Protein AF-A0A8J4DDS7-F1 (afdb_monomer_lite)

Sequence (169 aa):
MGGLSLDLPEQLAFYGSYHSHPLNQLIHFFCVPAILWSLFVWISAAGPLLPSPPLALPAWLSPAWAAALQPTNPAFLSTTAYSAFYLLLDPFAGASWALVVGLPLAWTATAFSAAVPRAQLWALAVHVLGWYLQIHPGHAVLERRKPALMDSLVQVGWGWQQTCWDDGK

Secondary structure (DSSP, 8-state):
--S----HHHHHHHHHTT--SHHHHHHHHHHHHHHHHHHHHHHHTT--SSPPPPP---TTS-HHHHHT--TTSHHHHHHHHHHHHHHHH-HHHHHHHIIIIIHHHHHHHHHHHHHSTTHHHHHHHHHHHHHHHIIIIIIIIII-S--HHHHHHHHHH--S-SSSSSS--

Radius of gyration: 19.41 Å; chains: 1; bounding box: 63×39×41 Å

Structure (mmCIF, N/CA/C/O backbone):
data_AF-A0A8J4DDS7-F1
#
_entry.id   AF-A0A8J4DDS7-F1
#
loop_
_atom_site.group_PDB
_atom_site.id
_atom_site.type_symbol
_atom_site.label_atom_id
_atom_site.label_alt_id
_atom_site.label_comp_id
_atom_site.label_asym_id
_atom_site.label_entity_id
_atom_site.label_seq_id
_atom_site.pdbx_PDB_ins_code
_atom_site.Cartn_x
_atom_site.Cartn_y
_atom_site.Cartn_z
_atom_site.occupancy
_atom_site.B_iso_or_equiv
_atom_site.auth_seq_id
_atom_site.auth_comp_id
_atom_site.auth_asym_id
_atom_site.auth_atom_id
_atom_site.pdbx_PDB_model_num
ATOM 1 N N . MET A 1 1 ? -19.658 22.637 10.216 1.00 38.22 1 MET A N 1
ATOM 2 C CA . MET A 1 1 ? -18.384 23.016 9.573 1.00 38.22 1 MET A CA 1
ATOM 3 C C . MET A 1 1 ? -17.955 21.829 8.729 1.00 38.22 1 MET A C 1
ATOM 5 O O . MET A 1 1 ? -17.574 20.818 9.286 1.00 38.22 1 MET A O 1
ATOM 9 N N . GLY A 1 2 ? -18.194 21.881 7.420 1.00 46.25 2 GLY A N 1
ATOM 10 C CA . GLY A 1 2 ? -17.921 20.780 6.494 1.00 46.25 2 GLY A CA 1
ATOM 11 C C . GLY A 1 2 ? -16.999 21.285 5.400 1.00 46.25 2 GLY A C 1
ATOM 12 O O . GLY A 1 2 ? -17.460 21.686 4.338 1.00 46.25 2 GLY A O 1
ATOM 13 N N . GLY A 1 3 ? -15.714 21.361 5.712 1.00 44.47 3 GLY A N 1
ATOM 14 C CA . GLY A 1 3 ? -14.653 21.609 4.745 1.00 44.47 3 GLY A CA 1
ATOM 15 C C . GLY A 1 3 ? -13.611 20.510 4.883 1.00 44.47 3 GLY A C 1
ATOM 16 O O . GLY A 1 3 ? -13.562 19.850 5.918 1.00 44.47 3 GLY A O 1
ATOM 17 N N . LEU A 1 4 ? -12.794 20.317 3.847 1.00 53.06 4 LEU A N 1
ATOM 18 C CA . LEU A 1 4 ? -11.548 19.553 3.928 1.00 53.06 4 LEU A CA 1
ATOM 19 C C . LEU A 1 4 ? -10.673 20.187 5.017 1.00 53.06 4 LEU A C 1
ATOM 21 O O . LEU A 1 4 ? -9.921 21.119 4.734 1.00 53.06 4 LEU A O 1
ATOM 25 N N . SER A 1 5 ? -10.821 19.758 6.271 1.00 62.31 5 SER A N 1
ATOM 26 C CA . SER A 1 5 ? -9.956 20.241 7.331 1.00 62.31 5 SER A CA 1
ATOM 27 C C . SER A 1 5 ? -8.578 19.635 7.116 1.00 62.31 5 SER A C 1
ATOM 29 O O . SER A 1 5 ? -8.404 18.423 6.990 1.00 62.31 5 SER A O 1
ATOM 31 N N . LEU A 1 6 ? -7.586 20.512 7.002 1.00 66.19 6 LEU A N 1
ATOM 32 C CA . LEU A 1 6 ? -6.175 20.147 6.913 1.00 66.19 6 LEU A CA 1
ATOM 33 C C . LEU A 1 6 ? -5.571 20.003 8.319 1.00 66.19 6 LEU A C 1
ATOM 35 O O . LEU A 1 6 ? -4.386 20.251 8.515 1.00 66.19 6 LEU A O 1
ATOM 39 N N . ASP A 1 7 ? -6.399 19.642 9.301 1.00 73.94 7 ASP A N 1
ATOM 40 C CA . ASP A 1 7 ? -5.994 19.444 10.685 1.00 73.94 7 ASP A CA 1
ATOM 41 C C . ASP A 1 7 ? -5.921 17.944 10.984 1.00 73.94 7 ASP A C 1
ATOM 43 O O . ASP A 1 7 ? -6.925 17.228 10.992 1.00 73.94 7 ASP A O 1
ATOM 47 N N . LEU A 1 8 ? -4.701 17.449 11.189 1.00 70.75 8 LEU A N 1
ATOM 48 C CA . LEU A 1 8 ? -4.448 16.030 11.426 1.00 70.75 8 LEU A CA 1
ATOM 49 C C . LEU A 1 8 ? -5.137 15.502 12.709 1.00 70.75 8 LEU A C 1
ATOM 51 O O . LEU A 1 8 ? -5.729 14.422 12.645 1.00 70.75 8 LEU A O 1
ATOM 55 N N . PRO A 1 9 ? -5.124 16.218 13.854 1.00 74.81 9 PRO A N 1
ATOM 56 C CA . PRO A 1 9 ? -5.865 15.822 15.051 1.00 74.81 9 PRO A CA 1
ATOM 57 C C . PRO A 1 9 ? -7.365 15.627 14.820 1.00 74.81 9 PRO A C 1
ATOM 59 O O . PRO A 1 9 ? -7.914 14.619 15.266 1.00 74.81 9 PRO A O 1
ATOM 62 N N . GLU A 1 10 ? -8.027 16.542 14.107 1.00 70.56 10 GLU A N 1
ATOM 63 C CA . GLU A 1 10 ? -9.455 16.421 13.797 1.00 70.56 10 GLU A CA 1
ATOM 64 C C . GLU A 1 10 ? -9.750 15.174 12.946 1.00 70.56 10 GLU A C 1
ATOM 66 O O . GLU A 1 10 ? -10.662 14.402 13.262 1.00 70.56 10 GLU A O 1
ATOM 71 N N . GLN A 1 11 ? -8.933 14.910 11.919 1.00 68.69 11 GLN A N 1
ATOM 72 C CA . GLN A 1 11 ? -9.070 13.710 11.085 1.00 68.69 11 GLN A CA 1
ATOM 73 C C . GLN A 1 11 ? -8.882 12.414 11.890 1.00 68.69 11 GLN A C 1
ATOM 75 O O . GLN A 1 11 ? -9.644 11.454 11.723 1.00 68.69 11 GLN A O 1
ATOM 80 N N . LEU A 1 12 ? -7.896 12.381 12.792 1.00 74.25 12 LEU A N 1
ATOM 81 C CA . LEU A 1 12 ? -7.633 11.229 13.658 1.00 74.25 12 LEU A CA 1
ATOM 82 C C . LEU A 1 12 ? -8.751 11.015 14.686 1.00 74.25 12 LEU A C 1
ATOM 84 O O . LEU A 1 12 ? -9.148 9.873 14.924 1.00 74.25 12 LEU A O 1
ATOM 88 N N . ALA A 1 13 ? -9.289 12.091 15.265 1.00 72.00 13 ALA A N 1
ATOM 89 C CA . ALA A 1 13 ? -10.393 12.026 16.219 1.00 72.00 13 ALA A CA 1
ATOM 90 C C . ALA A 1 13 ? -11.670 11.470 15.570 1.00 72.00 13 ALA A C 1
ATOM 92 O O . ALA A 1 13 ? -12.317 10.584 16.138 1.00 72.00 13 ALA A O 1
ATOM 93 N N . PHE A 1 14 ? -11.997 11.918 14.353 1.00 69.12 14 PHE A N 1
ATOM 94 C CA . PHE A 1 14 ? -13.118 11.375 13.586 1.00 69.12 14 PHE A CA 1
ATOM 95 C C . PHE A 1 14 ? -12.939 9.874 13.327 1.00 69.12 14 PHE A C 1
ATOM 97 O O . PHE A 1 14 ? -13.828 9.083 13.646 1.00 69.12 14 PHE A O 1
ATOM 104 N N . TYR A 1 15 ? -11.769 9.458 12.831 1.00 67.00 15 TYR A N 1
ATOM 105 C CA . TYR A 1 15 ? -11.487 8.048 12.543 1.00 67.00 15 TYR A CA 1
ATOM 106 C C . TYR A 1 15 ? -11.521 7.161 13.800 1.00 67.00 15 TYR A C 1
ATOM 108 O O . TYR A 1 15 ? -12.079 6.057 13.779 1.00 67.00 15 TYR A O 1
ATOM 116 N N . GLY A 1 16 ? -10.971 7.653 14.914 1.00 69.06 16 GLY A N 1
ATOM 117 C CA . GLY A 1 16 ? -10.945 6.950 16.197 1.00 69.06 16 GLY A CA 1
ATOM 118 C C . GLY A 1 16 ? -12.334 6.703 16.794 1.00 69.06 16 GLY A C 1
ATOM 119 O O . GLY A 1 16 ? -12.536 5.701 17.476 1.00 69.06 16 GLY A O 1
ATOM 120 N N . SER A 1 17 ? -13.321 7.552 16.492 1.00 71.12 17 SER A N 1
ATOM 121 C CA . SER A 1 17 ? -14.681 7.425 17.041 1.00 71.12 17 SER A CA 1
ATOM 122 C C . SER A 1 17 ? -15.460 6.187 16.552 1.00 71.12 17 SER A C 1
ATOM 124 O O . SER A 1 17 ? -16.395 5.736 17.223 1.00 71.12 17 SER A O 1
ATOM 126 N N . TYR A 1 18 ? -15.058 5.604 15.415 1.00 60.25 18 TYR A N 1
ATOM 127 C CA . TYR A 1 18 ? -15.714 4.440 14.798 1.00 60.25 18 TYR A CA 1
ATOM 128 C C . TYR A 1 18 ? -15.077 3.088 15.146 1.00 60.25 18 TYR A C 1
ATOM 130 O O . TYR A 1 18 ? -15.678 2.055 14.856 1.00 60.25 18 TYR A O 1
ATOM 138 N N . HIS A 1 19 ? -13.886 3.080 15.751 1.00 70.56 19 HIS A N 1
ATOM 139 C CA . HIS A 1 19 ? -13.109 1.863 15.999 1.00 70.56 19 HIS A CA 1
ATOM 140 C C . HIS A 1 19 ? -12.732 1.776 17.477 1.00 70.56 19 HIS A C 1
ATOM 142 O O . HIS A 1 19 ? -11.597 2.070 17.845 1.00 70.56 19 HIS A O 1
ATOM 148 N N . SER A 1 20 ? -13.668 1.400 18.348 1.00 80.25 20 SER A N 1
ATOM 149 C CA . SER A 1 20 ? -13.399 1.279 19.788 1.00 80.25 20 SER A CA 1
ATOM 150 C C . SER A 1 20 ? -13.037 -0.148 20.206 1.00 80.25 20 SER A C 1
ATOM 152 O O . SER A 1 20 ? -12.383 -0.333 21.234 1.00 80.25 20 SER A O 1
ATOM 154 N N . HIS A 1 21 ? -13.388 -1.161 19.409 1.00 88.94 21 HIS A N 1
ATOM 155 C CA . HIS A 1 21 ? -13.072 -2.553 19.698 1.00 88.94 21 HIS A CA 1
ATOM 156 C C . HIS A 1 21 ? -11.636 -2.902 19.247 1.00 88.94 21 HIS A C 1
ATOM 158 O O . HIS A 1 21 ? -11.327 -2.835 18.054 1.00 88.94 21 HIS A O 1
ATOM 164 N N . PRO A 1 22 ? -10.744 -3.378 20.140 1.00 90.06 22 PRO A N 1
ATOM 165 C CA . PRO A 1 22 ? -9.325 -3.585 19.819 1.00 90.06 22 PRO A CA 1
ATOM 166 C C . PRO A 1 2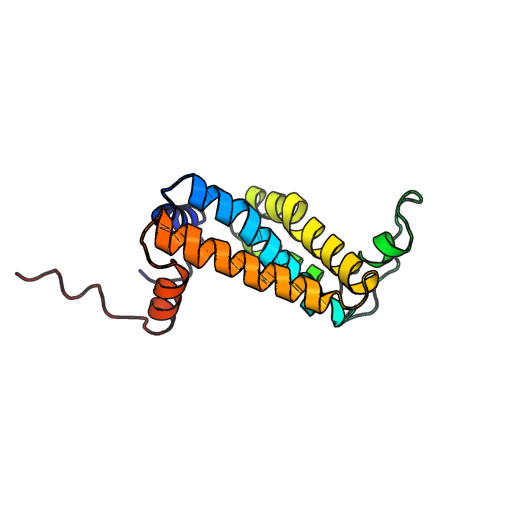2 ? -9.096 -4.618 18.707 1.00 90.06 22 PRO A C 1
ATOM 168 O O . PRO A 1 22 ? -8.217 -4.450 17.867 1.00 90.06 22 PRO A O 1
ATOM 171 N N . LEU A 1 23 ? -9.922 -5.671 18.639 1.00 92.88 23 LEU A N 1
ATOM 172 C CA . LEU A 1 23 ? -9.853 -6.629 17.527 1.00 92.88 23 LEU A CA 1
ATOM 173 C C . LEU A 1 23 ? -10.256 -6.012 16.181 1.00 92.88 23 LEU A C 1
ATOM 175 O O . LEU A 1 23 ? -9.682 -6.380 15.162 1.00 92.88 23 LEU A O 1
ATOM 179 N N . ASN A 1 24 ? -11.203 -5.070 16.162 1.00 92.62 24 ASN A N 1
ATOM 180 C CA . ASN A 1 24 ? -11.577 -4.385 14.931 1.00 92.62 24 ASN A CA 1
ATOM 181 C C . ASN A 1 24 ? -10.438 -3.466 14.465 1.00 92.62 24 ASN A C 1
ATOM 183 O O . ASN A 1 24 ? -10.033 -3.518 13.308 1.00 92.62 24 ASN A O 1
ATOM 187 N N . GLN A 1 25 ? -9.824 -2.720 15.388 1.00 91.38 25 GLN A N 1
ATOM 188 C CA . GLN A 1 25 ? -8.620 -1.936 15.093 1.00 91.38 25 GLN A CA 1
ATOM 189 C C . GLN A 1 25 ? -7.498 -2.809 14.512 1.00 91.38 25 GLN A C 1
ATOM 191 O O . GLN A 1 25 ? -6.874 -2.423 13.527 1.00 91.38 25 GLN A O 1
ATOM 196 N N . LEU A 1 26 ? -7.277 -4.007 15.068 1.00 95.12 26 LEU A N 1
ATOM 197 C CA . LEU A 1 26 ? -6.276 -4.947 14.561 1.00 95.12 26 LEU A CA 1
ATOM 198 C C . LEU A 1 26 ? -6.614 -5.455 13.151 1.00 95.12 26 LEU A C 1
ATOM 200 O O . LEU A 1 26 ? -5.731 -5.527 12.297 1.00 95.12 26 LEU A O 1
ATOM 204 N N . ILE A 1 27 ? -7.886 -5.772 12.885 1.00 94.81 27 ILE A N 1
ATOM 205 C CA . ILE A 1 27 ? -8.355 -6.146 11.543 1.00 94.81 27 ILE A CA 1
ATOM 206 C C . ILE A 1 27 ? -8.040 -5.024 10.550 1.00 94.81 27 ILE A C 1
ATOM 208 O O . ILE A 1 27 ? -7.437 -5.288 9.511 1.00 94.81 27 ILE A O 1
ATOM 212 N N . HIS A 1 28 ? -8.392 -3.780 10.875 1.00 93.38 28 HIS A N 1
ATOM 213 C CA . HIS A 1 28 ? -8.131 -2.623 10.017 1.00 93.38 28 HIS A CA 1
ATOM 214 C C . HIS A 1 28 ? -6.634 -2.374 9.823 1.00 93.38 28 HIS A C 1
ATOM 216 O O . HIS A 1 28 ? -6.197 -2.136 8.698 1.00 93.38 28 HIS A O 1
ATOM 222 N N . PHE A 1 29 ? -5.836 -2.501 10.885 1.00 94.12 29 PHE A N 1
ATOM 223 C CA . PHE A 1 29 ? -4.387 -2.319 10.839 1.00 94.12 29 PHE A CA 1
ATOM 224 C C . PHE A 1 29 ? -3.714 -3.213 9.787 1.00 94.12 29 PHE A C 1
ATOM 226 O O . PHE A 1 29 ? -2.815 -2.755 9.088 1.00 94.12 29 PHE A O 1
ATOM 233 N N . PHE A 1 30 ? -4.175 -4.457 9.616 1.00 96.38 30 PHE A N 1
ATOM 234 C CA . PHE A 1 30 ? -3.652 -5.361 8.584 1.00 96.38 30 PHE A CA 1
ATOM 235 C C . PHE A 1 30 ? -4.383 -5.257 7.241 1.00 96.38 30 PHE A C 1
ATOM 237 O O . PHE A 1 30 ? -3.751 -5.320 6.185 1.00 96.38 30 PHE A O 1
ATOM 244 N N . CYS A 1 31 ? -5.708 -5.104 7.254 1.00 96.50 31 CYS A N 1
ATOM 245 C CA . CYS A 1 31 ? -6.507 -5.136 6.031 1.00 96.50 31 CYS A CA 1
ATOM 246 C C . CYS A 1 31 ? -6.379 -3.850 5.209 1.00 96.50 31 CYS A C 1
ATOM 248 O O . CYS A 1 31 ? -6.386 -3.933 3.984 1.00 96.50 31 CYS A O 1
ATOM 250 N N . VAL A 1 32 ? -6.218 -2.678 5.837 1.00 95.38 32 VAL A N 1
ATOM 251 C CA . VAL A 1 32 ? -6.072 -1.404 5.110 1.00 95.38 32 VAL A CA 1
ATOM 252 C C . VAL A 1 32 ? -4.804 -1.399 4.239 1.00 95.38 32 VAL A C 1
ATOM 254 O O . VAL A 1 32 ? -4.935 -1.191 3.028 1.00 95.38 32 VAL A O 1
ATOM 257 N N . PRO A 1 33 ? -3.595 -1.705 4.763 1.00 96.56 33 PRO A N 1
ATOM 258 C CA . PRO A 1 33 ? -2.403 -1.835 3.926 1.00 96.56 33 PRO A CA 1
ATOM 259 C C . PRO A 1 33 ? -2.528 -2.929 2.860 1.00 96.56 33 PRO A C 1
ATOM 261 O O . PRO A 1 33 ? -2.081 -2.728 1.735 1.00 96.56 33 PRO A O 1
ATOM 264 N N . ALA A 1 34 ? -3.159 -4.068 3.175 1.00 98.06 34 ALA A N 1
ATOM 265 C CA . ALA A 1 34 ? -3.335 -5.167 2.222 1.00 98.06 34 ALA A CA 1
ATOM 266 C C . ALA A 1 34 ? -4.260 -4.794 1.048 1.00 98.06 34 ALA A C 1
ATOM 268 O O . ALA A 1 34 ? -3.979 -5.126 -0.106 1.00 98.06 34 ALA A O 1
ATOM 269 N N . ILE A 1 35 ? -5.341 -4.059 1.317 1.00 98.12 35 ILE A N 1
ATOM 270 C CA . ILE A 1 35 ? -6.227 -3.525 0.280 1.00 98.12 35 ILE A CA 1
ATOM 271 C C . ILE A 1 35 ? -5.485 -2.503 -0.574 1.00 98.12 35 ILE A C 1
ATOM 273 O O . ILE A 1 35 ? -5.531 -2.606 -1.800 1.00 98.12 35 ILE A O 1
ATOM 277 N N . LEU A 1 36 ? -4.765 -1.559 0.038 1.00 97.50 36 LEU A N 1
ATOM 278 C CA . LEU A 1 36 ? -3.967 -0.588 -0.711 1.00 97.50 36 LEU A CA 1
ATOM 279 C C . LEU A 1 36 ? -2.932 -1.288 -1.603 1.00 97.50 36 LEU A C 1
ATOM 281 O O . LEU A 1 36 ? -2.809 -0.967 -2.783 1.00 97.50 36 LEU A O 1
ATOM 285 N N . TRP A 1 37 ? -2.251 -2.302 -1.072 1.00 98.31 37 TRP A N 1
ATOM 286 C CA . TRP A 1 37 ? -1.318 -3.128 -1.830 1.00 98.31 37 TRP A CA 1
ATOM 287 C C . TRP A 1 37 ? -1.984 -3.797 -3.037 1.00 98.31 37 TRP A C 1
ATOM 289 O O . TRP A 1 37 ? -1.452 -3.731 -4.142 1.00 98.31 37 TRP A O 1
ATOM 299 N N . SER A 1 38 ? -3.173 -4.387 -2.867 1.00 98.44 38 SER A N 1
ATOM 300 C CA . SER A 1 38 ? -3.904 -5.009 -3.981 1.00 98.44 38 SER A CA 1
ATOM 301 C C . SER A 1 38 ? -4.276 -4.008 -5.083 1.00 98.44 38 SER A C 1
ATOM 303 O O . SER A 1 38 ? -4.160 -4.329 -6.265 1.00 98.44 38 SER A O 1
ATOM 305 N N . LEU A 1 39 ? -4.642 -2.773 -4.711 1.00 98.00 39 LEU A N 1
ATOM 306 C CA . LEU A 1 39 ? -4.887 -1.689 -5.665 1.00 98.00 39 LEU A CA 1
ATOM 307 C C . LEU A 1 39 ? -3.609 -1.330 -6.428 1.00 98.00 39 LEU A C 1
ATOM 309 O O . LEU A 1 39 ? -3.652 -1.164 -7.647 1.00 98.00 39 LEU A O 1
ATOM 313 N N . PHE A 1 40 ? -2.471 -1.263 -5.731 1.00 97.88 40 PHE A N 1
ATOM 314 C CA . PHE A 1 40 ? -1.170 -1.044 -6.356 1.00 97.88 40 PHE A CA 1
ATOM 315 C C . PHE A 1 40 ? -0.821 -2.138 -7.365 1.00 97.88 40 PHE A C 1
ATOM 317 O O . PHE A 1 40 ? -0.408 -1.800 -8.467 1.00 97.88 40 PHE A O 1
ATOM 324 N N . VAL A 1 41 ? -1.077 -3.419 -7.073 1.00 97.31 41 VAL A N 1
ATOM 325 C CA . VAL A 1 41 ? -0.835 -4.511 -8.039 1.00 97.31 41 VAL A CA 1
ATOM 326 C C . VAL A 1 41 ? -1.641 -4.297 -9.331 1.00 97.31 41 VAL A C 1
ATOM 328 O O . VAL A 1 41 ? -1.102 -4.465 -10.428 1.00 97.31 41 VAL A O 1
ATOM 331 N N . TRP A 1 42 ? -2.902 -3.860 -9.230 1.00 97.56 42 TRP A N 1
ATOM 332 C CA . TRP A 1 42 ? -3.712 -3.555 -10.413 1.00 97.56 42 TRP A CA 1
ATOM 333 C C . TRP A 1 42 ? -3.153 -2.393 -11.229 1.00 97.56 42 TRP A C 1
ATOM 335 O O . TRP A 1 42 ? -2.934 -2.550 -12.432 1.00 97.56 42 TRP A O 1
ATOM 345 N N . ILE A 1 43 ? -2.891 -1.243 -10.605 1.00 96.00 43 ILE A N 1
ATOM 346 C CA . ILE A 1 43 ? -2.436 -0.054 -11.344 1.00 96.00 43 ILE A CA 1
ATOM 347 C C . ILE A 1 43 ? -0.992 -0.191 -11.842 1.00 96.00 43 ILE A C 1
ATOM 349 O O . ILE A 1 43 ? -0.643 0.392 -12.868 1.00 96.00 43 ILE A O 1
ATOM 353 N N . SER A 1 44 ? -0.164 -1.011 -11.188 1.00 94.44 44 SER A N 1
ATOM 354 C CA . SER A 1 44 ? 1.197 -1.303 -11.637 1.00 94.44 44 SER A CA 1
ATOM 355 C C . SER A 1 44 ? 1.245 -2.033 -12.980 1.00 94.44 44 SER A C 1
ATOM 357 O O . SER A 1 44 ? 2.259 -1.924 -13.669 1.00 94.44 44 SER A O 1
ATOM 359 N N . ALA A 1 45 ? 0.172 -2.716 -13.399 1.00 90.25 45 ALA A N 1
ATOM 360 C CA . ALA A 1 45 ? 0.125 -3.391 -14.698 1.00 90.25 45 ALA A CA 1
ATOM 361 C C . ALA A 1 45 ? 0.081 -2.446 -15.904 1.00 90.25 45 ALA A C 1
ATOM 363 O O . ALA A 1 45 ? 0.350 -2.890 -17.017 1.00 90.25 45 ALA A O 1
ATOM 364 N N . ALA A 1 46 ? -0.190 -1.153 -15.704 1.00 90.06 46 ALA A N 1
ATOM 365 C CA . ALA A 1 46 ? 0.008 -0.156 -16.755 1.00 90.06 46 ALA A CA 1
ATOM 366 C C . ALA A 1 46 ? 1.500 0.064 -17.088 1.00 90.06 46 ALA A C 1
ATOM 368 O O . ALA A 1 46 ? 1.814 0.648 -18.121 1.00 90.06 46 ALA A O 1
ATOM 369 N N . GLY A 1 47 ? 2.417 -0.427 -16.244 1.00 86.94 47 GLY A N 1
ATOM 370 C CA . GLY A 1 47 ? 3.855 -0.275 -16.433 1.00 86.94 47 GLY A CA 1
ATOM 371 C C . GLY A 1 47 ? 4.347 1.156 -16.174 1.00 86.94 47 GLY A C 1
ATOM 372 O O . GLY A 1 47 ? 3.639 1.959 -15.562 1.00 86.94 47 GLY A O 1
ATOM 373 N N . PRO A 1 48 ? 5.583 1.485 -16.583 1.00 88.19 48 PRO A N 1
ATOM 374 C CA . PRO A 1 48 ? 6.103 2.843 -16.474 1.00 88.19 48 PRO A CA 1
ATOM 375 C C . PRO A 1 48 ? 5.370 3.765 -17.457 1.00 88.19 48 PRO A C 1
ATOM 377 O O . PRO A 1 48 ? 5.354 3.508 -18.659 1.00 88.19 48 PRO A O 1
ATOM 380 N N . LEU A 1 49 ? 4.790 4.862 -16.959 1.00 88.19 49 LEU A N 1
ATOM 381 C CA . LEU A 1 49 ? 4.072 5.829 -17.806 1.00 88.19 49 LEU A CA 1
ATOM 382 C C . LEU A 1 49 ? 5.007 6.759 -18.587 1.00 88.19 49 LEU A C 1
ATOM 384 O O . LEU A 1 49 ? 4.622 7.332 -19.602 1.00 88.19 49 LEU A O 1
ATOM 388 N N . LEU A 1 50 ? 6.232 6.924 -18.097 1.00 86.81 50 LEU A N 1
ATOM 389 C CA . LEU A 1 50 ? 7.287 7.719 -18.714 1.00 86.81 50 LEU A CA 1
ATOM 390 C C . LEU A 1 50 ? 8.587 6.909 -18.692 1.00 86.81 50 LEU A C 1
ATOM 392 O O . LEU A 1 50 ? 8.756 6.079 -17.788 1.00 86.81 50 LEU A O 1
ATOM 396 N N . PRO A 1 51 ? 9.524 7.159 -19.626 1.00 81.81 51 PRO A N 1
ATOM 397 C CA . PRO A 1 51 ? 10.848 6.557 -19.579 1.00 81.81 51 PRO A CA 1
ATOM 398 C C . PRO A 1 51 ? 11.489 6.782 -18.209 1.00 81.81 51 PRO A C 1
ATOM 400 O O . PRO A 1 51 ? 11.653 7.918 -17.763 1.00 81.81 51 PRO A O 1
ATOM 403 N N . SER A 1 52 ? 11.822 5.692 -17.526 1.00 68.94 52 SER A N 1
ATOM 404 C CA . SER A 1 52 ? 12.471 5.771 -16.222 1.00 68.94 52 SER A CA 1
ATOM 405 C C . SER A 1 52 ? 13.953 6.092 -16.411 1.00 68.94 52 SER A C 1
ATOM 407 O O . SER A 1 52 ? 14.604 5.447 -17.241 1.00 68.94 52 SER A O 1
ATOM 409 N N . PRO A 1 53 ? 14.522 7.043 -15.649 1.00 69.25 53 PRO A N 1
ATOM 410 C CA . PRO A 1 53 ? 15.966 7.211 -15.624 1.00 69.25 53 PRO A CA 1
ATOM 411 C C . PRO A 1 53 ? 16.616 5.916 -15.108 1.00 69.25 53 PRO A C 1
ATOM 413 O O . PRO A 1 53 ? 16.030 5.237 -14.258 1.00 69.25 53 PRO A O 1
ATOM 416 N N . PRO A 1 54 ? 17.814 5.553 -15.595 1.00 67.00 54 PRO A N 1
ATOM 417 C CA . PRO A 1 54 ? 18.538 4.414 -15.053 1.00 67.00 54 PRO A CA 1
ATOM 418 C C . PRO A 1 54 ? 18.822 4.663 -13.568 1.00 67.00 54 PRO A C 1
ATOM 420 O O . PRO A 1 54 ? 19.501 5.625 -13.207 1.00 67.00 54 PRO A O 1
ATOM 423 N N . LEU A 1 55 ? 18.282 3.806 -12.701 1.00 69.19 55 LEU A N 1
ATOM 424 C CA . LEU A 1 55 ? 18.569 3.848 -11.273 1.00 69.19 55 LEU A CA 1
ATOM 425 C C . LEU A 1 55 ? 19.847 3.051 -10.992 1.00 69.19 55 LEU A C 1
ATOM 427 O O . LEU A 1 55 ? 19.931 1.863 -11.307 1.00 69.19 55 LEU A O 1
ATOM 431 N N . ALA A 1 56 ? 20.836 3.695 -10.373 1.00 69.81 56 ALA A N 1
ATOM 432 C CA . ALA A 1 56 ? 21.998 3.002 -9.831 1.00 69.81 56 ALA A CA 1
ATOM 433 C C . ALA A 1 56 ? 21.580 2.279 -8.545 1.00 69.81 56 ALA A C 1
ATOM 435 O O . ALA A 1 56 ? 21.371 2.911 -7.510 1.00 69.81 56 ALA A O 1
ATOM 436 N N . LEU A 1 57 ? 21.417 0.958 -8.622 1.00 71.88 57 LEU A N 1
ATOM 437 C CA . LEU A 1 57 ? 20.983 0.143 -7.491 1.00 71.88 57 LEU A CA 1
ATOM 438 C C . LEU A 1 57 ? 22.139 -0.675 -6.913 1.00 71.88 57 LEU A C 1
ATOM 440 O O . LEU A 1 57 ? 23.052 -1.054 -7.651 1.00 71.88 57 LEU A O 1
ATOM 444 N N . PRO A 1 58 ? 22.121 -0.958 -5.599 1.00 75.62 58 PRO A N 1
ATOM 445 C CA . PRO A 1 58 ? 23.127 -1.809 -4.984 1.00 75.62 58 PRO A CA 1
ATOM 446 C C . PRO A 1 58 ? 23.171 -3.191 -5.645 1.00 75.62 58 PRO A C 1
ATOM 448 O O . PRO A 1 58 ? 22.130 -3.798 -5.882 1.00 75.62 58 PRO A O 1
ATOM 451 N N . ALA A 1 59 ? 24.370 -3.732 -5.870 1.00 76.81 59 ALA A N 1
ATOM 452 C CA . ALA A 1 59 ? 24.554 -5.014 -6.563 1.00 76.81 59 ALA A CA 1
ATOM 453 C C . ALA A 1 59 ? 23.913 -6.230 -5.856 1.00 76.81 59 ALA A C 1
ATOM 455 O O . ALA A 1 59 ? 23.757 -7.282 -6.467 1.00 76.81 59 ALA A O 1
ATOM 456 N N . TRP A 1 60 ? 23.541 -6.101 -4.576 1.00 79.94 60 TRP A N 1
ATOM 457 C CA . TRP A 1 60 ? 22.857 -7.150 -3.812 1.00 79.94 60 TRP A CA 1
ATOM 458 C C . TRP A 1 60 ? 21.348 -7.239 -4.102 1.00 79.94 60 TRP A C 1
ATOM 460 O O . TRP A 1 60 ? 20.703 -8.210 -3.707 1.00 79.94 60 TRP A O 1
ATOM 470 N N . LEU A 1 61 ? 20.771 -6.255 -4.798 1.00 75.56 61 LEU A N 1
ATOM 471 C CA . LEU A 1 61 ? 19.375 -6.268 -5.228 1.00 75.56 61 LEU A CA 1
ATOM 472 C C . LEU A 1 61 ? 19.234 -6.997 -6.563 1.00 75.56 61 LEU A C 1
ATOM 474 O O . LEU A 1 61 ? 19.845 -6.618 -7.559 1.00 75.56 61 LEU A O 1
ATOM 478 N N . SER A 1 62 ? 18.392 -8.034 -6.597 1.00 74.50 62 SER A N 1
ATOM 479 C CA . SER A 1 62 ? 18.146 -8.765 -7.844 1.00 74.50 62 SER A CA 1
ATOM 480 C C . SER A 1 62 ? 17.590 -7.834 -8.938 1.00 74.50 62 SER A C 1
ATOM 482 O O . SER A 1 62 ? 16.775 -6.962 -8.621 1.00 74.50 62 SER A O 1
ATOM 484 N N . PRO A 1 63 ? 17.942 -8.040 -10.223 1.00 70.75 63 PRO A N 1
ATOM 485 C CA . PRO A 1 63 ? 17.480 -7.192 -11.323 1.00 70.75 63 PRO A CA 1
ATOM 486 C C . PRO A 1 63 ? 15.956 -7.046 -11.406 1.00 70.75 63 PRO A C 1
ATOM 488 O O . PRO A 1 63 ? 15.470 -5.983 -11.764 1.00 70.75 63 PRO A O 1
ATOM 491 N N . ALA A 1 64 ? 15.194 -8.081 -11.035 1.00 70.44 64 ALA A N 1
ATOM 492 C CA . ALA A 1 64 ? 13.731 -8.047 -11.049 1.00 70.44 64 ALA A CA 1
ATOM 493 C C . ALA A 1 64 ? 13.150 -7.113 -9.972 1.00 70.44 64 ALA A C 1
ATOM 495 O O . ALA A 1 64 ? 12.259 -6.315 -10.251 1.00 70.44 64 ALA A O 1
ATOM 496 N N . TRP A 1 65 ? 13.686 -7.171 -8.751 1.00 74.94 65 TRP A N 1
ATOM 497 C CA . TRP A 1 65 ? 13.280 -6.274 -7.664 1.00 74.94 65 TRP A CA 1
ATOM 498 C C . TRP A 1 65 ? 13.795 -4.853 -7.884 1.00 74.94 65 TRP A C 1
ATOM 500 O O . TRP A 1 65 ? 13.092 -3.887 -7.610 1.00 74.94 65 TRP A O 1
ATOM 510 N N . ALA A 1 66 ? 14.995 -4.727 -8.439 1.00 76.25 66 ALA A N 1
ATOM 511 C CA . ALA A 1 66 ? 15.576 -3.467 -8.860 1.00 76.25 66 ALA A CA 1
ATOM 512 C C . ALA A 1 66 ? 14.733 -2.772 -9.944 1.00 76.25 66 ALA A C 1
ATOM 514 O O . ALA A 1 66 ? 14.391 -1.600 -9.816 1.00 76.25 66 ALA A O 1
ATOM 515 N N . ALA A 1 67 ? 14.322 -3.516 -10.973 1.00 69.94 67 ALA A N 1
ATOM 516 C CA . ALA A 1 67 ? 13.487 -3.017 -12.061 1.00 69.94 67 ALA A CA 1
ATOM 517 C C . ALA A 1 67 ? 12.068 -2.636 -11.623 1.00 69.94 67 ALA A C 1
ATOM 519 O O . ALA A 1 67 ? 11.388 -1.939 -12.370 1.00 69.94 67 ALA A O 1
ATOM 520 N N . ALA A 1 68 ? 11.623 -3.068 -10.439 1.00 79.75 68 ALA A N 1
ATOM 521 C CA . ALA A 1 68 ? 10.342 -2.671 -9.864 1.00 79.75 68 ALA A CA 1
ATOM 522 C C . ALA A 1 68 ? 10.377 -1.273 -9.218 1.00 79.75 68 ALA A C 1
ATOM 524 O O . ALA A 1 68 ? 9.321 -0.707 -8.942 1.00 79.75 68 ALA A O 1
ATOM 525 N N . LEU A 1 69 ? 11.562 -0.688 -9.007 1.00 77.62 69 LEU A N 1
ATOM 526 C CA . LEU A 1 69 ? 11.722 0.701 -8.570 1.00 77.62 69 LEU A CA 1
ATOM 527 C C . LEU A 1 69 ? 11.583 1.638 -9.775 1.00 77.62 69 LEU A C 1
ATOM 529 O O . LEU A 1 69 ? 12.561 2.155 -10.314 1.00 77.62 69 LEU A O 1
ATOM 533 N N . GLN A 1 70 ? 10.342 1.829 -10.218 1.00 80.00 70 GLN A N 1
ATOM 534 C CA . GLN A 1 70 ? 10.004 2.708 -11.335 1.00 80.00 70 GLN A CA 1
ATOM 535 C C . GLN A 1 70 ? 9.236 3.921 -10.814 1.00 80.00 70 GLN A C 1
ATOM 537 O O . GLN A 1 70 ? 8.041 3.803 -10.545 1.00 80.00 70 GLN A O 1
ATOM 542 N N . PRO A 1 71 ? 9.872 5.101 -10.700 1.00 82.25 71 PRO A N 1
ATOM 543 C CA . PRO A 1 71 ? 9.209 6.284 -10.148 1.00 82.25 71 PRO A CA 1
ATOM 544 C C . PRO A 1 71 ? 8.021 6.754 -11.001 1.00 82.25 71 PRO A C 1
ATOM 546 O O . PRO A 1 71 ? 7.143 7.452 -10.510 1.00 82.25 71 PRO A O 1
ATOM 549 N N . THR A 1 72 ? 7.979 6.356 -12.272 1.00 87.75 72 THR A N 1
ATOM 550 C CA . THR A 1 72 ? 6.927 6.700 -13.236 1.00 87.75 72 THR A CA 1
ATOM 551 C C . THR A 1 72 ? 5.805 5.659 -13.293 1.00 87.75 72 THR A C 1
ATOM 553 O O . THR A 1 72 ? 4.865 5.814 -14.073 1.00 87.75 72 THR A O 1
ATOM 556 N N . ASN A 1 73 ? 5.882 4.588 -12.496 1.00 92.44 73 ASN A N 1
ATOM 557 C CA . ASN A 1 73 ? 4.798 3.620 -12.364 1.00 92.44 73 ASN A CA 1
ATOM 558 C C . ASN A 1 73 ? 3.625 4.254 -11.588 1.00 92.44 73 ASN A C 1
ATOM 560 O O . ASN A 1 73 ? 3.870 4.949 -10.594 1.00 92.44 73 ASN A O 1
ATOM 564 N N . PRO A 1 74 ? 2.359 4.000 -11.968 1.00 94.12 74 PRO A N 1
ATOM 565 C CA . PRO A 1 74 ? 1.201 4.591 -11.299 1.00 94.12 74 PRO A CA 1
ATOM 566 C C . PRO A 1 74 ? 1.158 4.373 -9.785 1.00 94.12 74 PRO A C 1
ATOM 568 O O . PRO A 1 74 ? 0.709 5.267 -9.068 1.00 94.12 74 PRO A O 1
ATOM 571 N N . ALA A 1 75 ? 1.646 3.235 -9.279 1.00 95.12 75 ALA A N 1
ATOM 572 C CA . ALA A 1 75 ? 1.707 2.984 -7.840 1.00 95.12 75 ALA A CA 1
ATOM 573 C C . ALA A 1 75 ? 2.668 3.945 -7.128 1.00 95.12 75 ALA A C 1
ATOM 575 O O . ALA A 1 75 ? 2.307 4.531 -6.110 1.00 95.12 75 ALA A O 1
ATOM 576 N N . PHE A 1 76 ? 3.856 4.178 -7.692 1.00 93.75 76 PHE A N 1
ATOM 577 C CA . PHE A 1 76 ? 4.818 5.134 -7.139 1.00 93.75 76 PHE A CA 1
ATOM 578 C C . PHE A 1 76 ? 4.316 6.571 -7.242 1.00 93.75 76 PHE A C 1
ATOM 580 O O . PHE A 1 76 ? 4.404 7.299 -6.260 1.00 93.75 76 PHE A O 1
ATOM 587 N N . LEU A 1 77 ? 3.720 6.960 -8.372 1.00 93.69 77 LEU A N 1
ATOM 588 C CA . LEU A 1 77 ? 3.124 8.290 -8.534 1.00 93.69 77 LEU A CA 1
ATOM 589 C C . LEU A 1 77 ? 1.981 8.530 -7.539 1.00 93.69 77 LEU A C 1
ATOM 591 O O . LEU A 1 77 ? 1.905 9.601 -6.939 1.00 93.69 77 LEU A O 1
ATOM 595 N N . SER A 1 78 ? 1.131 7.522 -7.318 1.00 94.19 78 SER A N 1
ATOM 596 C CA . SER A 1 78 ? 0.057 7.581 -6.318 1.00 94.19 78 SER A CA 1
ATOM 597 C C . SER A 1 78 ? 0.622 7.724 -4.907 1.00 94.19 78 SER A C 1
ATOM 599 O O . SER A 1 78 ? 0.183 8.595 -4.157 1.00 94.19 78 SER A O 1
ATOM 601 N N . THR A 1 79 ? 1.644 6.934 -4.563 1.00 94.75 79 THR A N 1
ATOM 602 C CA . THR A 1 79 ? 2.366 7.064 -3.293 1.00 94.75 79 THR A CA 1
ATOM 603 C C . THR A 1 79 ? 2.967 8.457 -3.140 1.00 94.75 79 THR A C 1
ATOM 605 O O . THR A 1 79 ? 2.764 9.075 -2.103 1.00 94.75 79 THR A O 1
ATOM 608 N N . THR A 1 80 ? 3.648 8.996 -4.155 1.00 92.81 80 THR A N 1
ATOM 609 C CA . THR A 1 80 ? 4.238 10.341 -4.107 1.00 92.81 80 THR A CA 1
ATOM 610 C C . THR A 1 80 ? 3.180 11.417 -3.899 1.00 92.81 80 THR A C 1
ATOM 612 O O . THR A 1 80 ? 3.361 12.273 -3.036 1.00 92.81 80 THR A O 1
ATOM 615 N N . ALA A 1 81 ? 2.068 11.369 -4.636 1.00 93.06 81 ALA A N 1
ATOM 616 C CA . ALA A 1 81 ? 0.979 12.330 -4.484 1.00 93.06 81 ALA A CA 1
ATOM 617 C C . ALA A 1 81 ? 0.375 12.282 -3.070 1.00 93.06 81 ALA A C 1
ATOM 619 O O . ALA A 1 81 ? 0.174 13.320 -2.438 1.00 93.06 81 ALA A O 1
ATOM 620 N N . TYR A 1 82 ? 0.145 11.080 -2.543 1.00 91.06 82 TYR A N 1
ATOM 621 C CA . TYR A 1 82 ? -0.441 10.894 -1.218 1.00 91.06 82 TYR A CA 1
ATOM 622 C C . TYR A 1 82 ? 0.536 11.239 -0.084 1.00 91.06 82 TYR A C 1
ATOM 624 O O . TYR A 1 82 ? 0.157 11.870 0.900 1.00 91.06 82 TYR A O 1
ATOM 632 N N . SER A 1 83 ? 1.823 10.921 -0.242 1.00 92.62 83 SER A N 1
ATOM 633 C CA . SER A 1 83 ? 2.880 11.372 0.667 1.00 92.62 83 SER A CA 1
ATOM 634 C C . SER A 1 83 ? 3.026 12.887 0.661 1.00 92.62 83 SER A C 1
ATOM 636 O O . SER A 1 83 ? 3.168 13.469 1.727 1.00 92.62 83 SER A O 1
ATOM 638 N N . ALA A 1 84 ? 2.963 13.541 -0.504 1.00 92.25 84 ALA A N 1
ATOM 639 C CA . ALA A 1 84 ? 3.015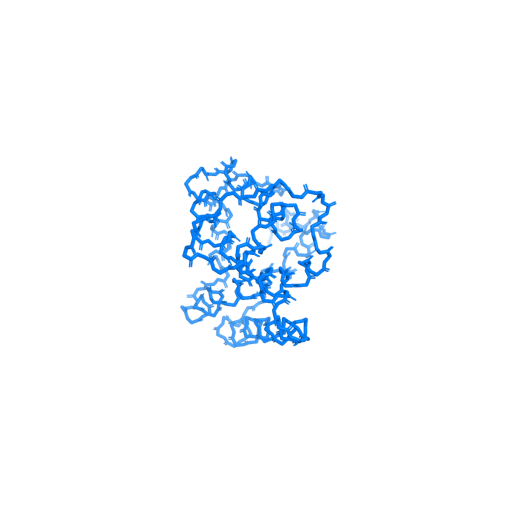 14.998 -0.592 1.00 92.25 84 ALA A CA 1
ATOM 640 C C . ALA A 1 84 ? 1.848 15.637 0.169 1.00 92.25 84 ALA A C 1
ATOM 642 O O . ALA A 1 84 ? 2.066 16.568 0.936 1.00 92.25 84 ALA A O 1
ATOM 643 N N . PHE A 1 85 ? 0.638 15.089 0.030 1.00 88.50 85 PHE A N 1
ATOM 644 C CA . PHE A 1 85 ? -0.513 15.518 0.821 1.00 88.50 85 PHE A CA 1
ATOM 645 C C . PHE A 1 85 ? -0.243 15.423 2.331 1.00 88.50 85 PHE A C 1
ATOM 647 O O . PHE A 1 85 ? -0.397 16.418 3.034 1.00 88.50 85 PHE A O 1
ATOM 654 N N . TYR A 1 86 ? 0.229 14.278 2.836 1.00 86.69 86 TYR A N 1
ATOM 655 C CA . TYR A 1 86 ? 0.515 14.146 4.270 1.00 86.69 86 TYR A CA 1
ATOM 656 C C . TYR A 1 86 ? 1.705 14.968 4.747 1.00 86.69 86 TYR A C 1
ATOM 658 O O . TYR A 1 86 ? 1.668 15.458 5.865 1.00 86.69 86 TYR A O 1
ATOM 666 N N . LEU A 1 87 ? 2.733 15.163 3.922 1.00 91.06 87 LEU A N 1
ATOM 667 C CA . LEU A 1 87 ? 3.862 16.034 4.250 1.00 91.06 87 LEU A CA 1
ATOM 668 C C . LEU A 1 87 ? 3.427 17.493 4.423 1.00 91.06 87 LEU A C 1
ATOM 670 O O . LEU A 1 87 ? 4.016 18.202 5.235 1.00 91.06 87 LEU A O 1
ATOM 674 N N . LEU A 1 88 ? 2.408 17.933 3.676 1.00 90.06 88 LEU A N 1
ATOM 675 C CA . LEU A 1 88 ? 1.808 19.258 3.844 1.00 90.06 88 LEU A CA 1
ATOM 676 C C . LEU A 1 88 ? 0.985 19.372 5.135 1.00 90.06 88 LEU A C 1
ATOM 678 O O . LEU A 1 88 ? 0.871 20.472 5.666 1.00 90.06 88 LEU A O 1
ATOM 682 N N . LEU A 1 89 ? 0.422 18.264 5.630 1.00 86.00 89 LEU A N 1
ATOM 683 C CA . LEU A 1 89 ? -0.316 18.222 6.897 1.00 86.00 89 LEU A CA 1
ATOM 684 C C . LEU A 1 89 ? 0.625 18.156 8.104 1.00 86.00 89 LEU A C 1
ATOM 686 O O . LEU A 1 89 ? 0.500 18.942 9.037 1.00 86.00 89 LEU A O 1
ATOM 690 N N . ASP A 1 90 ? 1.558 17.208 8.083 1.00 91.25 90 ASP A N 1
ATOM 691 C CA . ASP A 1 90 ? 2.562 17.000 9.117 1.00 91.25 90 ASP A CA 1
ATOM 692 C C . ASP A 1 90 ? 3.808 16.324 8.505 1.00 91.25 90 ASP A C 1
ATOM 694 O O . ASP A 1 90 ? 3.723 15.201 7.987 1.00 91.25 90 ASP A O 1
ATOM 698 N N . PRO A 1 91 ? 4.993 16.963 8.565 1.00 92.06 91 PRO A N 1
ATOM 699 C CA . PRO A 1 91 ? 6.199 16.422 7.945 1.00 92.06 91 PRO A CA 1
ATOM 700 C C . PRO A 1 91 ? 6.614 15.044 8.473 1.00 92.06 91 PRO A C 1
ATOM 702 O O . PRO A 1 91 ? 7.125 14.223 7.710 1.00 92.06 91 PRO A O 1
ATOM 705 N N . PHE A 1 92 ? 6.409 14.768 9.763 1.00 92.62 92 PHE A N 1
ATOM 706 C CA . PHE A 1 92 ? 6.821 13.504 10.367 1.00 92.62 92 PHE A CA 1
ATOM 707 C C . PHE A 1 92 ? 5.876 12.364 9.974 1.00 92.62 92 PHE A C 1
ATOM 709 O O . PHE A 1 92 ? 6.332 11.297 9.554 1.00 92.62 92 PHE A O 1
ATOM 716 N N . ALA A 1 93 ? 4.566 12.584 10.046 1.00 83.88 93 ALA A N 1
ATOM 717 C CA . ALA A 1 93 ? 3.543 11.639 9.618 1.00 83.88 93 ALA A CA 1
ATOM 718 C C . ALA A 1 93 ? 3.659 11.351 8.115 1.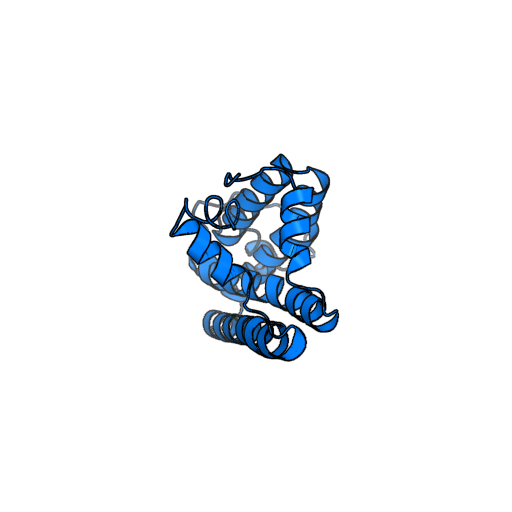00 83.88 93 ALA A C 1
ATOM 720 O O . ALA A 1 93 ? 3.660 10.190 7.708 1.00 83.88 93 ALA A O 1
ATOM 721 N N . GLY A 1 94 ? 3.846 12.388 7.293 1.00 91.12 94 GLY A N 1
ATOM 722 C CA . GLY A 1 94 ? 4.051 12.233 5.856 1.00 91.12 94 GLY A CA 1
ATOM 723 C C . GLY A 1 94 ? 5.305 11.432 5.516 1.00 91.12 94 GLY A C 1
ATOM 724 O O . GLY A 1 94 ? 5.232 10.481 4.737 1.00 91.12 94 GLY A O 1
ATOM 725 N N . ALA A 1 95 ? 6.446 11.760 6.131 1.00 94.44 95 ALA A N 1
ATOM 726 C CA . ALA A 1 95 ? 7.699 11.049 5.882 1.00 94.44 95 ALA A CA 1
ATOM 727 C C . ALA A 1 95 ? 7.651 9.599 6.384 1.00 94.44 95 ALA A C 1
ATOM 729 O O . ALA A 1 95 ? 8.066 8.685 5.670 1.00 94.44 95 ALA A O 1
ATOM 730 N N . SER A 1 96 ? 7.120 9.365 7.586 1.00 94.12 96 SER A N 1
ATOM 731 C CA . SER A 1 96 ? 6.999 8.014 8.145 1.00 94.12 96 SER A CA 1
ATOM 732 C C . SER A 1 96 ? 6.046 7.145 7.326 1.00 94.12 96 SER A C 1
ATOM 734 O O . SER A 1 96 ? 6.410 6.019 6.985 1.00 94.12 96 SER A O 1
ATOM 736 N N . TRP A 1 97 ? 4.885 7.665 6.911 1.00 93.81 97 TRP A N 1
ATOM 737 C CA . TRP A 1 97 ? 3.973 6.939 6.027 1.00 93.81 97 TRP A CA 1
ATOM 738 C C . TRP A 1 97 ? 4.635 6.614 4.686 1.00 93.81 97 TRP A C 1
ATOM 740 O O . TRP A 1 97 ? 4.589 5.466 4.243 1.00 93.81 97 TRP A O 1
ATOM 750 N N . ALA A 1 98 ? 5.303 7.588 4.062 1.00 94.56 98 ALA A N 1
ATOM 751 C CA . ALA A 1 98 ? 5.972 7.400 2.777 1.00 94.56 98 ALA A CA 1
ATOM 752 C C . ALA A 1 98 ? 7.036 6.296 2.842 1.00 94.56 98 ALA A C 1
ATOM 754 O O . ALA A 1 98 ? 7.038 5.381 2.018 1.00 94.56 98 ALA A O 1
ATOM 755 N N . LEU A 1 99 ? 7.930 6.373 3.831 1.00 94.56 99 LEU A N 1
ATOM 756 C CA . LEU A 1 99 ? 9.101 5.503 3.931 1.00 94.56 99 LEU A CA 1
ATOM 757 C C . LEU A 1 99 ? 8.763 4.106 4.458 1.00 94.56 99 LEU A C 1
ATOM 759 O O . LEU A 1 99 ? 9.351 3.128 4.001 1.00 94.56 99 LEU A O 1
ATOM 763 N N . VAL A 1 100 ? 7.837 4.003 5.414 1.00 95.12 100 VAL A N 1
ATOM 764 C CA . VAL A 1 100 ? 7.546 2.743 6.118 1.00 95.12 100 VAL A CA 1
ATOM 765 C C . VAL A 1 100 ? 6.376 1.987 5.488 1.00 95.12 100 VAL A C 1
ATOM 767 O O . VAL A 1 100 ? 6.336 0.762 5.567 1.00 95.12 100 VAL A O 1
ATOM 770 N N . VAL A 1 101 ? 5.440 2.684 4.834 1.00 94.38 101 VAL A N 1
ATOM 771 C CA . VAL A 1 101 ? 4.221 2.073 4.277 1.00 94.38 101 VAL A CA 1
ATOM 772 C C . VAL A 1 101 ? 4.150 2.255 2.763 1.00 94.38 101 VAL A C 1
ATOM 774 O O . VAL A 1 101 ? 4.206 1.277 2.022 1.00 94.38 101 VAL A O 1
ATOM 777 N N . GLY A 1 102 ? 4.063 3.492 2.276 1.00 94.88 102 GLY A N 1
ATOM 778 C CA . GLY A 1 102 ? 3.761 3.789 0.875 1.00 94.88 102 GLY A CA 1
ATOM 779 C C . GLY A 1 102 ? 4.772 3.217 -0.121 1.00 94.88 102 GLY A C 1
ATOM 780 O O . GLY A 1 102 ? 4.390 2.488 -1.041 1.00 94.88 102 GLY A O 1
ATOM 781 N N . LEU A 1 103 ? 6.063 3.521 0.053 1.00 94.19 103 LEU A N 1
ATOM 782 C CA . LEU A 1 103 ? 7.124 3.056 -0.847 1.00 94.19 103 LEU A CA 1
ATOM 783 C C . LEU A 1 103 ? 7.302 1.528 -0.805 1.00 94.19 103 LEU A C 1
ATOM 785 O O . LEU A 1 103 ? 7.329 0.928 -1.883 1.00 94.19 103 LEU A O 1
ATOM 789 N N . PRO A 1 104 ? 7.358 0.860 0.369 1.00 94.75 104 PRO A N 1
ATOM 790 C CA . PRO A 1 104 ? 7.396 -0.601 0.422 1.00 94.75 104 PRO A CA 1
ATOM 791 C C . PRO A 1 104 ? 6.199 -1.270 -0.264 1.00 94.75 104 PRO A C 1
ATOM 793 O O . PRO A 1 104 ? 6.381 -2.247 -0.998 1.00 94.75 104 PRO A O 1
ATOM 796 N N . LEU A 1 105 ? 4.980 -0.744 -0.084 1.00 96.50 105 LEU A N 1
ATOM 797 C CA . LEU A 1 105 ? 3.793 -1.295 -0.741 1.00 96.50 105 LEU A CA 1
ATOM 798 C C . LEU A 1 105 ? 3.852 -1.113 -2.261 1.00 96.50 105 LEU A C 1
ATOM 800 O O . LEU A 1 105 ? 3.634 -2.082 -2.983 1.00 96.50 105 LEU A O 1
ATOM 804 N N . ALA A 1 106 ? 4.184 0.084 -2.756 1.00 95.69 106 ALA A N 1
ATOM 805 C CA . ALA A 1 106 ? 4.287 0.340 -4.196 1.00 95.69 106 ALA A CA 1
ATOM 806 C C . ALA A 1 106 ? 5.375 -0.523 -4.852 1.00 95.69 106 ALA A C 1
ATOM 808 O O . ALA A 1 106 ? 5.161 -1.100 -5.922 1.00 95.69 106 ALA A O 1
ATOM 809 N N . TRP A 1 107 ? 6.521 -0.667 -4.184 1.00 93.31 107 TRP A N 1
ATOM 810 C CA . TRP A 1 107 ? 7.627 -1.483 -4.667 1.00 93.31 107 TRP A CA 1
ATOM 811 C C . TRP A 1 107 ? 7.259 -2.966 -4.746 1.00 93.31 107 TRP A C 1
ATOM 813 O O . TRP A 1 107 ? 7.383 -3.580 -5.808 1.00 93.31 107 TRP A O 1
ATOM 823 N N . THR A 1 108 ? 6.774 -3.542 -3.644 1.00 94.19 108 THR A N 1
ATOM 824 C CA . THR A 1 108 ? 6.417 -4.968 -3.587 1.00 94.19 108 THR A CA 1
ATOM 825 C C . THR A 1 108 ? 5.249 -5.301 -4.510 1.00 94.19 108 THR A C 1
ATOM 827 O O . THR A 1 108 ? 5.274 -6.347 -5.152 1.00 94.19 108 THR A O 1
ATOM 830 N N . ALA A 1 109 ? 4.256 -4.417 -4.639 1.00 95.94 109 ALA A N 1
ATOM 831 C CA . ALA A 1 109 ? 3.140 -4.595 -5.564 1.00 95.94 109 ALA A CA 1
ATOM 832 C C . ALA A 1 109 ? 3.595 -4.574 -7.030 1.00 95.94 109 ALA A C 1
ATOM 834 O O . ALA A 1 109 ? 3.203 -5.444 -7.809 1.00 95.94 109 ALA A O 1
ATOM 835 N N . THR A 1 110 ? 4.480 -3.639 -7.393 1.00 94.00 110 THR A N 1
ATOM 836 C CA . THR A 1 110 ? 5.057 -3.566 -8.745 1.00 94.00 110 THR A CA 1
ATOM 837 C C . THR A 1 110 ? 5.883 -4.817 -9.053 1.00 94.00 110 THR A C 1
ATOM 839 O O . THR A 1 110 ? 5.717 -5.426 -10.111 1.00 94.00 110 THR A O 1
ATOM 842 N N . ALA A 1 111 ? 6.721 -5.256 -8.107 1.00 92.31 111 ALA A N 1
ATOM 843 C CA . ALA A 1 111 ? 7.517 -6.474 -8.244 1.00 92.31 111 ALA A CA 1
ATOM 844 C C . ALA A 1 111 ? 6.629 -7.720 -8.395 1.00 92.31 111 ALA A C 1
ATOM 846 O O . ALA A 1 111 ? 6.854 -8.545 -9.281 1.00 92.31 111 ALA A O 1
ATOM 847 N N . PHE A 1 112 ? 5.584 -7.838 -7.573 1.00 94.06 112 PHE A N 1
ATOM 848 C CA . PHE A 1 112 ? 4.633 -8.946 -7.624 1.00 94.06 112 PHE A CA 1
ATOM 849 C C . PHE A 1 112 ? 3.854 -8.969 -8.943 1.00 94.06 112 PHE A C 1
ATOM 851 O O . PHE A 1 112 ? 3.740 -10.025 -9.565 1.00 94.06 112 PHE A O 1
ATOM 858 N N . SER A 1 113 ? 3.382 -7.808 -9.410 1.00 94.06 113 SER A N 1
ATOM 859 C CA . SER A 1 113 ? 2.683 -7.678 -10.693 1.00 94.06 113 SER A CA 1
ATOM 860 C C . SER A 1 113 ? 3.543 -8.128 -11.876 1.00 94.06 113 SER A C 1
ATOM 862 O O . SER A 1 113 ? 3.001 -8.666 -12.840 1.00 94.06 113 SER A O 1
ATOM 864 N N . ALA A 1 114 ? 4.858 -7.905 -11.823 1.00 90.56 114 ALA A N 1
ATOM 865 C CA . ALA A 1 114 ? 5.782 -8.299 -12.884 1.00 90.56 114 ALA A CA 1
ATOM 866 C C . ALA A 1 114 ? 6.199 -9.778 -12.804 1.00 90.56 114 ALA A C 1
ATOM 868 O O . ALA A 1 114 ? 6.414 -10.414 -13.835 1.00 90.56 114 ALA A O 1
ATOM 869 N N . ALA A 1 115 ? 6.332 -10.328 -11.594 1.00 90.88 115 ALA A N 1
ATOM 870 C CA . ALA A 1 115 ? 6.912 -11.653 -11.376 1.00 90.88 115 ALA A CA 1
ATOM 871 C C . ALA A 1 115 ? 5.884 -12.790 -11.285 1.00 90.88 115 ALA A C 1
ATOM 873 O O . ALA A 1 115 ? 6.230 -13.945 -11.541 1.00 90.88 115 ALA A O 1
ATOM 874 N N . VAL A 1 116 ? 4.638 -12.503 -10.893 1.00 93.75 116 VAL A N 1
ATOM 875 C CA . VAL A 1 116 ? 3.652 -13.542 -10.567 1.00 93.75 116 VAL A CA 1
ATOM 876 C C . VAL A 1 116 ? 2.603 -13.691 -11.673 1.00 93.75 116 VAL A C 1
ATOM 878 O O . VAL A 1 116 ? 1.843 -12.758 -11.948 1.00 93.75 116 VAL A O 1
ATOM 881 N N . PRO A 1 117 ? 2.471 -14.887 -12.280 1.00 95.25 117 PRO A N 1
ATOM 882 C CA . PRO A 1 117 ? 1.403 -15.155 -13.232 1.00 95.25 117 PRO A CA 1
ATOM 883 C C . PRO A 1 117 ? 0.026 -14.939 -12.603 1.00 95.25 117 PRO A C 1
ATOM 885 O O . PRO A 1 117 ? -0.272 -15.456 -11.525 1.00 95.25 117 PRO A O 1
ATOM 888 N N . ARG A 1 118 ? -0.844 -14.213 -13.314 1.00 96.19 118 ARG A N 1
ATOM 889 C CA . ARG A 1 118 ? -2.194 -13.858 -12.842 1.00 96.19 118 ARG A CA 1
ATOM 890 C C . ARG A 1 118 ? -2.181 -13.098 -11.504 1.00 96.19 118 ARG A C 1
ATOM 892 O O . ARG A 1 118 ? -3.112 -13.254 -10.715 1.00 96.19 118 ARG A O 1
ATOM 899 N N . ALA A 1 119 ? -1.169 -12.256 -11.261 1.0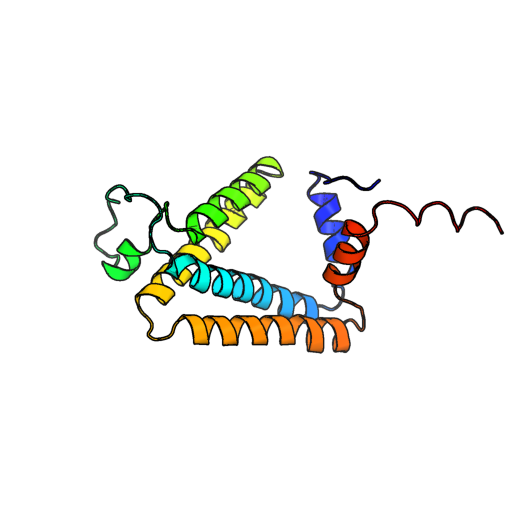0 96.75 119 ALA A N 1
ATOM 900 C CA . ALA A 1 119 ? -1.072 -11.394 -10.076 1.00 96.75 119 ALA A CA 1
ATOM 901 C C . ALA A 1 119 ? -2.388 -10.661 -9.745 1.00 96.75 119 ALA A C 1
ATOM 903 O O . ALA A 1 119 ? -2.771 -10.575 -8.583 1.00 96.75 119 ALA A O 1
ATOM 904 N N . GLN A 1 120 ? -3.138 -10.243 -10.768 1.00 97.19 120 GLN A N 1
ATOM 905 C CA . GLN A 1 120 ? -4.418 -9.548 -10.607 1.00 97.19 120 GLN A CA 1
ATOM 906 C C . GLN A 1 120 ? -5.523 -10.375 -9.944 1.00 97.19 120 GLN A C 1
ATOM 908 O O . GLN A 1 120 ? -6.382 -9.806 -9.275 1.00 97.19 120 GLN A O 1
ATOM 913 N N . LEU A 1 121 ? -5.511 -11.704 -10.093 1.00 98.00 121 LEU A N 1
ATOM 914 C CA . LEU A 1 121 ? -6.465 -12.577 -9.400 1.00 98.00 121 LEU A CA 1
ATOM 915 C C . LEU A 1 121 ? -6.110 -12.721 -7.919 1.00 98.00 121 LEU A C 1
ATOM 917 O O . LEU A 1 121 ? -7.001 -12.751 -7.075 1.00 98.00 121 LEU A O 1
ATOM 921 N N . TRP A 1 122 ? -4.816 -12.772 -7.598 1.00 98.12 122 TRP A N 1
ATOM 922 C CA . TRP A 1 122 ? -4.354 -12.749 -6.211 1.00 98.12 122 TRP A CA 1
ATOM 923 C C . TRP A 1 122 ? -4.681 -11.413 -5.547 1.00 98.12 122 TRP A C 1
ATOM 925 O O . TRP A 1 122 ? -5.212 -11.403 -4.439 1.00 98.12 122 TRP A O 1
ATOM 935 N N . ALA A 1 123 ? -4.452 -10.299 -6.249 1.00 98.19 123 ALA A N 1
ATOM 936 C CA . ALA A 1 123 ? -4.851 -8.972 -5.796 1.00 98.19 123 ALA A CA 1
ATOM 937 C C . ALA A 1 123 ? -6.363 -8.903 -5.536 1.00 98.19 123 ALA A C 1
ATOM 939 O O . ALA A 1 123 ? -6.767 -8.463 -4.465 1.00 98.19 123 ALA A O 1
ATOM 940 N N . LEU A 1 124 ? -7.193 -9.434 -6.444 1.00 98.50 124 LEU A N 1
ATOM 941 C CA . LEU A 1 124 ? -8.643 -9.516 -6.246 1.00 98.50 124 LEU A CA 1
ATOM 942 C C . LEU A 1 124 ? -9.016 -10.290 -4.980 1.00 98.50 124 LEU A C 1
ATOM 944 O O . LEU A 1 124 ? -9.848 -9.825 -4.204 1.00 98.50 124 LEU A O 1
ATOM 948 N N . ALA A 1 125 ? -8.399 -11.451 -4.756 1.00 98.31 125 ALA A N 1
ATOM 949 C CA . ALA A 1 125 ? -8.659 -12.261 -3.572 1.00 98.31 125 ALA A CA 1
ATOM 950 C C . ALA A 1 125 ? -8.299 -11.510 -2.280 1.00 98.31 125 ALA A C 1
ATOM 952 O O . ALA A 1 125 ? -9.105 -11.475 -1.352 1.00 98.31 125 ALA A O 1
ATOM 953 N N . VAL A 1 126 ? -7.130 -10.858 -2.242 1.00 98.38 126 VAL A N 1
ATOM 954 C CA . VAL A 1 126 ? -6.699 -10.022 -1.108 1.00 98.38 126 VAL A CA 1
ATOM 955 C C . VAL A 1 126 ? -7.664 -8.856 -0.893 1.00 98.38 126 VAL A C 1
ATOM 957 O O . VAL A 1 126 ? -8.070 -8.605 0.240 1.00 98.38 126 VAL A O 1
ATOM 960 N N . HIS A 1 127 ? -8.077 -8.183 -1.967 1.00 98.31 127 HIS A N 1
ATOM 961 C CA . HIS A 1 127 ? -8.982 -7.039 -1.916 1.00 98.31 127 HIS A CA 1
ATOM 962 C C . HIS A 1 127 ? -10.345 -7.421 -1.329 1.00 98.31 127 HIS A C 1
ATOM 964 O O . HIS A 1 127 ? -10.823 -6.798 -0.381 1.00 98.31 127 HIS A O 1
ATOM 970 N N . VAL A 1 128 ? -10.958 -8.481 -1.866 1.00 98.25 128 VAL A N 1
ATOM 971 C CA . VAL A 1 128 ? -12.272 -8.972 -1.427 1.00 98.25 128 VAL A CA 1
ATOM 972 C C . VAL A 1 128 ? -12.208 -9.475 0.010 1.00 98.25 128 VAL A C 1
ATOM 974 O O . VAL A 1 128 ? -13.070 -9.122 0.814 1.00 98.25 128 VAL A O 1
ATOM 977 N N . LEU A 1 129 ? -11.184 -10.258 0.360 1.00 98.19 129 LEU A N 1
ATOM 978 C CA . LEU A 1 129 ? -11.029 -10.774 1.717 1.00 98.19 129 LEU A CA 1
ATOM 979 C C . LEU A 1 129 ? -10.794 -9.644 2.726 1.00 98.19 129 LEU A C 1
ATOM 981 O O . LEU A 1 129 ? -11.420 -9.638 3.782 1.00 98.19 129 LEU A O 1
ATOM 985 N N . GLY A 1 130 ? -9.942 -8.670 2.401 1.00 97.50 130 GLY A N 1
ATOM 986 C CA . GLY A 1 130 ? -9.668 -7.526 3.269 1.00 97.50 130 GLY A CA 1
ATOM 987 C C . GLY A 1 130 ? -10.918 -6.688 3.541 1.00 97.50 130 GLY A C 1
ATOM 988 O O . GLY A 1 130 ? -11.162 -6.291 4.682 1.00 97.50 130 GLY A O 1
ATOM 989 N N . TRP A 1 131 ? -11.742 -6.439 2.519 1.00 96.69 131 TRP A N 1
ATOM 990 C CA . TRP A 1 131 ? -13.018 -5.742 2.704 1.00 96.69 131 TRP A CA 1
ATOM 991 C C . TRP A 1 131 ? -14.013 -6.575 3.497 1.00 96.69 131 TRP A C 1
ATOM 993 O O . TRP A 1 131 ? -14.644 -6.050 4.412 1.00 96.69 131 TRP A O 1
ATOM 1003 N N . TYR A 1 132 ? -14.130 -7.869 3.189 1.00 96.50 132 TYR A N 1
ATOM 1004 C CA . TYR A 1 132 ? -14.999 -8.772 3.933 1.00 96.50 132 TYR A CA 1
ATOM 1005 C C . TYR A 1 132 ? -14.650 -8.766 5.422 1.00 96.50 132 TYR A C 1
ATOM 1007 O O . TYR A 1 132 ? -15.550 -8.591 6.237 1.00 96.50 132 TYR A O 1
ATOM 1015 N N . LEU A 1 133 ? -13.365 -8.890 5.775 1.00 96.25 133 LEU A N 1
ATOM 1016 C CA . LEU A 1 133 ? -12.906 -8.902 7.165 1.00 96.25 133 LEU A CA 1
ATOM 1017 C C . LEU A 1 133 ? -13.186 -7.578 7.896 1.00 96.25 133 LEU A C 1
ATOM 1019 O O . LEU A 1 133 ? -13.605 -7.593 9.051 1.00 96.25 133 LEU A O 1
ATOM 1023 N N . GLN A 1 134 ? -13.019 -6.431 7.240 1.00 94.38 134 GLN A N 1
ATOM 1024 C CA . GLN A 1 134 ? -13.337 -5.139 7.860 1.00 94.38 134 GLN A CA 1
ATOM 1025 C C . GLN A 1 134 ? -14.846 -4.927 8.017 1.00 94.38 134 GLN A C 1
ATOM 1027 O O . GLN A 1 134 ? -15.312 -4.534 9.082 1.00 94.38 134 GLN A O 1
ATOM 1032 N N . ILE A 1 135 ? -15.637 -5.213 6.981 1.00 92.50 135 ILE A N 1
ATOM 1033 C CA . ILE A 1 135 ? -17.078 -4.931 6.991 1.00 92.50 135 ILE A CA 1
ATOM 1034 C C . ILE A 1 135 ? -17.828 -5.921 7.883 1.00 92.50 135 ILE A C 1
ATOM 1036 O O . ILE A 1 135 ? -18.654 -5.508 8.695 1.00 92.50 135 ILE A O 1
ATOM 1040 N N . HIS A 1 136 ? -17.570 -7.221 7.734 1.00 92.88 136 HIS A N 1
ATOM 1041 C CA . HIS A 1 136 ? -18.350 -8.244 8.418 1.00 92.88 136 HIS A CA 1
ATOM 1042 C C . HIS A 1 136 ? -17.851 -8.490 9.854 1.00 92.88 136 HIS A C 1
ATOM 1044 O O . HIS A 1 136 ? -18.510 -8.012 10.779 1.00 92.88 136 HIS A O 1
ATOM 1050 N N . PRO A 1 137 ? -16.718 -9.179 10.117 1.00 93.75 137 PRO A N 1
ATOM 1051 C CA . PRO A 1 137 ? -16.283 -9.376 11.491 1.00 93.75 137 PRO A CA 1
ATOM 1052 C C . PRO A 1 137 ? -15.929 -8.057 12.190 1.00 93.75 137 PRO A C 1
ATOM 1054 O O . PRO A 1 137 ? -16.343 -7.880 13.329 1.00 93.75 137 PRO A O 1
ATOM 1057 N N . GLY A 1 138 ? -15.241 -7.121 11.529 1.00 92.62 138 GLY A N 1
ATOM 1058 C CA . GLY A 1 138 ? -14.877 -5.829 12.118 1.00 92.62 138 GLY A CA 1
ATOM 1059 C C . GLY A 1 138 ? -16.083 -4.973 12.519 1.00 92.62 138 GLY A C 1
ATOM 1060 O O . GLY A 1 138 ? -16.411 -4.830 13.698 1.00 92.62 138 GLY A O 1
ATOM 1061 N N . HIS A 1 139 ? -16.787 -4.426 11.535 1.00 90.06 139 HIS A N 1
ATOM 1062 C CA . HIS A 1 139 ? -17.881 -3.491 11.781 1.00 90.06 139 HIS A CA 1
ATOM 1063 C C . HIS A 1 139 ? -19.202 -4.165 12.174 1.00 90.06 139 HIS A C 1
ATOM 1065 O O . HIS A 1 139 ? -19.811 -3.770 13.169 1.00 90.06 139 HIS A O 1
ATOM 1071 N N . ALA A 1 140 ? -19.671 -5.176 11.437 1.00 89.25 140 ALA A N 1
ATOM 1072 C CA . ALA A 1 140 ? -20.999 -5.747 11.676 1.00 89.25 140 ALA A CA 1
ATOM 1073 C C . ALA A 1 140 ? -21.072 -6.605 12.952 1.00 89.25 140 ALA A C 1
ATOM 1075 O O . ALA A 1 140 ? -22.083 -6.564 13.654 1.00 89.25 140 ALA A O 1
ATOM 1076 N N . VAL A 1 141 ? -20.017 -7.366 13.270 1.00 92.31 141 VAL A N 1
ATOM 1077 C CA . VAL A 1 141 ? -20.007 -8.292 14.417 1.00 92.31 141 VAL A CA 1
ATOM 1078 C C . VAL A 1 141 ? -19.401 -7.665 15.674 1.00 92.31 141 VAL A C 1
ATOM 1080 O O . VAL A 1 141 ? -20.056 -7.697 16.719 1.00 92.31 141 VAL A O 1
ATOM 1083 N N . LEU A 1 142 ? -18.175 -7.124 15.596 1.00 91.19 142 LEU A N 1
ATOM 1084 C CA . LEU A 1 142 ? -17.451 -6.616 16.770 1.00 91.19 142 LEU A CA 1
ATOM 1085 C C . LEU A 1 142 ? -17.950 -5.232 17.203 1.00 91.19 142 LEU A C 1
ATOM 1087 O O . LEU A 1 142 ? -18.310 -5.060 18.364 1.00 91.19 142 LEU A O 1
ATOM 1091 N N . GLU A 1 143 ? -18.009 -4.263 16.285 1.00 86.38 143 GLU A N 1
ATOM 1092 C CA . GLU A 1 143 ? -18.476 -2.902 16.614 1.00 86.38 143 GLU A CA 1
ATOM 1093 C C . GLU A 1 143 ? -20.003 -2.775 16.619 1.00 86.38 143 GLU A C 1
ATOM 1095 O O . GLU A 1 143 ? -20.559 -1.909 17.293 1.00 86.38 143 GLU A O 1
ATOM 1100 N N . ARG A 1 144 ? -20.691 -3.612 15.830 1.00 87.12 144 ARG A N 1
ATOM 1101 C CA . ARG A 1 144 ? -22.129 -3.504 15.519 1.00 87.12 144 ARG A CA 1
ATOM 1102 C C . ARG A 1 144 ? -22.526 -2.101 15.052 1.00 87.12 144 ARG A C 1
ATOM 1104 O O . ARG A 1 144 ? -23.591 -1.586 15.395 1.00 87.12 144 ARG A O 1
ATOM 1111 N N . ARG A 1 145 ? -21.654 -1.475 14.265 1.00 80.00 145 ARG A N 1
ATOM 1112 C CA . ARG A 1 145 ? -21.826 -0.130 13.703 1.00 80.00 145 ARG A CA 1
ATOM 1113 C C . ARG A 1 145 ? -21.604 -0.166 12.201 1.00 80.00 145 ARG A C 1
ATOM 1115 O O . ARG A 1 145 ? -20.948 -1.065 11.684 1.00 80.00 145 ARG A O 1
ATOM 1122 N N . LYS A 1 146 ? -22.163 0.813 11.492 1.00 79.50 146 LYS A N 1
ATOM 1123 C CA . LYS A 1 146 ? -21.895 0.968 10.060 1.00 79.50 146 LYS A CA 1
ATOM 1124 C C . LYS A 1 146 ? -20.455 1.463 9.851 1.00 79.50 146 LYS A C 1
ATOM 1126 O O . LYS A 1 146 ? -19.948 2.197 10.700 1.00 79.50 146 LYS A O 1
ATOM 1131 N N . PRO A 1 147 ? -19.794 1.079 8.747 1.00 77.25 147 PRO A N 1
ATOM 1132 C CA . PRO A 1 147 ? -18.490 1.628 8.402 1.00 77.25 147 PRO A CA 1
ATOM 1133 C C . PRO A 1 147 ? -18.584 3.135 8.151 1.00 77.25 147 PRO A C 1
ATOM 1135 O O . PRO A 1 147 ? -19.490 3.577 7.444 1.00 77.25 147 PRO A O 1
ATOM 1138 N N . ALA A 1 148 ? -17.594 3.895 8.623 1.00 70.19 148 ALA A N 1
ATOM 1139 C CA . ALA A 1 148 ? -17.527 5.350 8.444 1.00 70.19 148 ALA A CA 1
ATOM 1140 C C . ALA A 1 148 ? -17.581 5.795 6.965 1.00 70.19 148 ALA A C 1
ATOM 1142 O O . ALA A 1 148 ? -18.005 6.907 6.663 1.00 70.19 148 ALA A O 1
ATOM 1143 N N . LEU A 1 149 ? -17.190 4.918 6.028 1.00 67.00 149 LEU A N 1
ATOM 1144 C CA . LEU A 1 149 ? -17.297 5.155 4.583 1.00 67.00 149 LEU A CA 1
ATOM 1145 C C . LEU A 1 149 ? -18.744 5.411 4.128 1.00 67.00 149 LEU A C 1
ATOM 1147 O O . LEU A 1 149 ? -18.975 6.171 3.193 1.00 67.00 149 LEU A O 1
ATOM 1151 N N . MET A 1 150 ? -19.726 4.765 4.760 1.00 65.69 150 MET A N 1
ATOM 1152 C CA . MET A 1 150 ? -21.134 4.962 4.406 1.00 65.69 150 MET A CA 1
ATOM 1153 C C . MET A 1 150 ? -21.620 6.343 4.832 1.00 65.69 150 MET A C 1
ATOM 1155 O O . MET A 1 150 ? -22.346 6.990 4.081 1.00 65.69 150 MET A O 1
ATOM 1159 N N . ASP A 1 151 ? -21.163 6.814 5.989 1.00 58.56 151 ASP A N 1
ATOM 1160 C CA . ASP A 1 151 ? -21.522 8.131 6.502 1.00 58.56 151 ASP A CA 1
ATOM 1161 C C . ASP A 1 151 ? -20.825 9.235 5.696 1.00 58.56 151 ASP A C 1
ATOM 1163 O O . ASP A 1 151 ? -21.464 10.218 5.325 1.00 58.56 151 ASP A O 1
ATOM 1167 N N . SER A 1 152 ? -19.564 9.035 5.295 1.00 59.38 152 SER A N 1
ATOM 1168 C CA . SER A 1 152 ? -18.853 9.991 4.440 1.00 59.38 152 SER A CA 1
ATOM 1169 C C . SER A 1 152 ? -19.389 10.043 3.006 1.00 59.38 152 SER A C 1
ATOM 1171 O O . SER A 1 152 ? -19.455 11.127 2.437 1.00 59.38 152 SER A O 1
ATOM 1173 N N . LEU A 1 153 ? -19.850 8.935 2.413 1.00 55.44 153 LEU A N 1
ATOM 1174 C CA . LEU A 1 153 ? -20.504 8.960 1.093 1.00 55.44 153 LEU A CA 1
ATOM 1175 C C . LEU A 1 153 ? -21.852 9.695 1.122 1.00 55.44 153 LEU A C 1
ATOM 1177 O O . LEU A 1 153 ? -22.166 10.433 0.189 1.00 55.44 153 LEU A O 1
ATOM 1181 N N . VAL A 1 154 ? -22.627 9.548 2.200 1.00 50.72 154 VAL A N 1
ATOM 1182 C CA . VAL A 1 154 ? -23.858 10.329 2.409 1.00 50.72 154 VAL A CA 1
ATOM 1183 C C . VAL A 1 154 ? -23.526 11.805 2.643 1.00 50.72 154 VAL A C 1
ATOM 1185 O O . VAL A 1 154 ? -24.190 12.671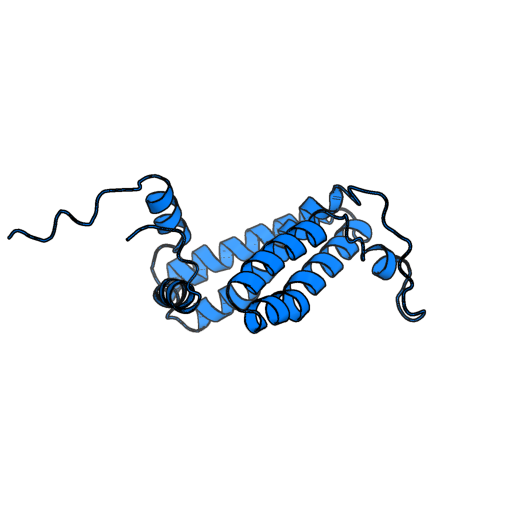 2.080 1.00 50.72 154 VAL A O 1
ATOM 1188 N N . GLN A 1 155 ? -22.460 12.100 3.389 1.00 45.66 155 GLN A N 1
ATOM 1189 C CA . GLN A 1 155 ? -22.005 13.461 3.683 1.00 45.66 155 GLN A CA 1
ATOM 1190 C C . GLN A 1 155 ? -21.402 14.181 2.462 1.00 45.66 155 GLN A C 1
ATOM 1192 O O . GLN A 1 155 ? -21.573 15.389 2.317 1.00 45.66 155 GLN A O 1
ATOM 1197 N N . VAL A 1 156 ? -20.734 13.458 1.556 1.00 46.44 156 VAL A N 1
ATOM 1198 C CA . VAL A 1 156 ? -20.230 13.984 0.273 1.00 46.44 156 VAL A CA 1
ATOM 1199 C C . VAL A 1 156 ? -21.363 14.118 -0.755 1.00 46.44 156 VAL A C 1
ATOM 1201 O O . VAL A 1 156 ? -21.329 15.027 -1.581 1.00 46.44 156 VAL A O 1
ATOM 1204 N N . GLY A 1 157 ? -22.388 13.260 -0.690 1.00 35.19 157 GLY A N 1
ATOM 1205 C CA . GLY A 1 157 ? -23.587 13.350 -1.531 1.00 35.19 157 GLY A CA 1
ATOM 1206 C C . GLY A 1 157 ? -24.578 14.439 -1.104 1.00 35.19 157 GLY A C 1
ATOM 1207 O O . GLY A 1 157 ? -25.301 14.966 -1.945 1.00 35.19 157 GLY A O 1
ATOM 1208 N N . TRP A 1 158 ? -24.583 14.807 0.178 1.00 35.59 158 TRP A N 1
ATOM 1209 C CA . TRP A 1 158 ? -25.459 15.824 0.755 1.00 35.59 158 TRP A CA 1
ATOM 1210 C C . TRP A 1 158 ? -24.676 16.716 1.718 1.00 35.59 158 TRP A C 1
ATOM 1212 O O . TRP A 1 158 ? -24.781 16.619 2.942 1.00 35.59 158 TRP A O 1
ATOM 1222 N N . GLY A 1 159 ? -23.910 17.648 1.153 1.00 43.47 159 GLY A N 1
ATOM 1223 C CA . GLY A 1 159 ? -23.615 18.875 1.878 1.00 43.47 159 GLY A CA 1
ATOM 1224 C C . GLY A 1 159 ? -24.941 19.571 2.196 1.00 43.47 159 GLY A C 1
ATOM 1225 O O . GLY A 1 159 ? -25.698 19.855 1.274 1.00 43.47 159 GLY A O 1
ATOM 1226 N N . TRP A 1 160 ? -25.173 19.858 3.482 1.00 45.94 160 TRP A N 1
ATOM 1227 C CA . TRP A 1 160 ? -26.316 20.588 4.061 1.00 45.94 160 TRP A CA 1
ATOM 1228 C C . TRP A 1 160 ? -27.577 19.761 4.364 1.00 45.94 160 TRP A C 1
ATOM 1230 O O . TRP A 1 160 ? -28.446 19.654 3.514 1.00 45.94 160 TRP A O 1
ATOM 1240 N N . GLN A 1 161 ? -27.717 19.277 5.612 1.00 38.09 161 GLN A N 1
ATOM 1241 C CA . GLN A 1 161 ? -28.945 19.362 6.446 1.00 38.09 161 GLN A CA 1
ATOM 1242 C C . GLN A 1 161 ? -28.860 18.467 7.698 1.00 38.09 161 GLN A C 1
ATOM 1244 O O . GLN A 1 161 ? -29.557 17.467 7.816 1.00 38.09 161 GLN A O 1
ATOM 1249 N N . GLN A 1 162 ? -28.038 18.840 8.683 1.00 44.06 162 GLN A N 1
ATOM 1250 C CA . GLN A 1 162 ? -28.203 18.284 10.038 1.00 44.06 162 GLN A CA 1
ATOM 1251 C C . GLN A 1 162 ? -27.928 19.274 11.181 1.00 44.06 162 GLN A C 1
ATOM 1253 O O . GLN A 1 162 ? -27.948 18.887 12.339 1.00 44.06 162 GLN A O 1
ATOM 1258 N N . THR A 1 163 ? -27.755 20.570 10.894 1.00 44.22 163 THR A N 1
ATOM 1259 C CA . THR A 1 163 ? -27.623 21.619 11.927 1.00 44.22 163 THR A CA 1
ATOM 1260 C C . THR A 1 163 ? -28.889 22.466 12.110 1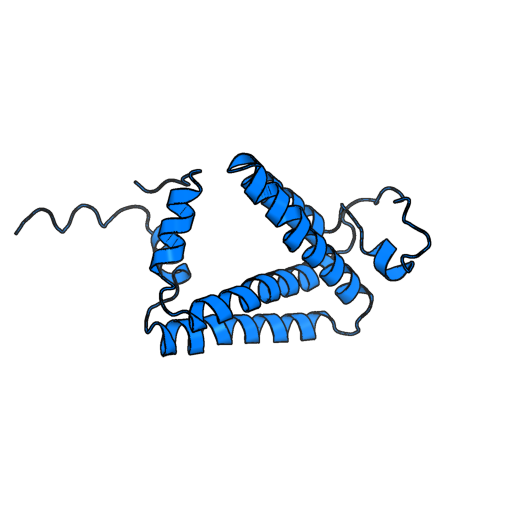.00 44.22 163 THR A C 1
ATOM 1262 O O . THR A 1 163 ? -28.799 23.582 12.604 1.00 44.22 163 THR A O 1
ATOM 1265 N N . CYS A 1 164 ? -30.070 21.985 11.701 1.00 41.97 164 CYS A N 1
ATOM 1266 C CA . CYS A 1 164 ? -31.326 22.736 11.867 1.00 41.97 164 CYS A CA 1
ATOM 1267 C C . CYS A 1 164 ? -32.515 21.903 12.379 1.00 41.97 164 CYS A C 1
ATOM 1269 O O . CYS A 1 164 ? -33.647 22.295 12.115 1.00 41.97 164 CYS A O 1
ATOM 1271 N N . TRP A 1 165 ? -32.307 20.780 13.080 1.00 40.00 165 TRP A N 1
ATOM 1272 C CA . TRP A 1 165 ? -33.448 20.047 13.660 1.00 40.00 165 TRP A CA 1
ATOM 1273 C C . TRP A 1 165 ? -33.461 19.890 15.185 1.00 40.00 165 TRP A C 1
ATOM 1275 O O . TRP A 1 165 ? -34.544 19.730 15.727 1.00 40.00 165 TRP A O 1
ATOM 1285 N N . ASP A 1 166 ? -32.348 20.078 15.902 1.00 46.31 166 ASP A N 1
ATOM 1286 C CA . ASP A 1 166 ? -32.353 19.858 17.363 1.00 46.31 166 ASP A CA 1
ATOM 1287 C C . ASP A 1 166 ? -32.177 21.137 18.205 1.00 46.31 166 ASP A C 1
ATOM 1289 O O . ASP A 1 166 ? -31.859 21.064 19.386 1.00 46.31 166 ASP A O 1
ATOM 1293 N N . ASP A 1 167 ? -32.474 22.308 17.628 1.00 48.75 167 ASP A N 1
ATOM 1294 C CA . ASP A 1 167 ? -32.734 23.543 18.385 1.00 48.75 167 ASP A CA 1
ATOM 1295 C C . ASP A 1 167 ? -34.222 23.907 18.272 1.00 48.75 167 ASP A C 1
ATOM 1297 O O . ASP A 1 167 ? -34.611 24.839 17.562 1.00 48.75 167 ASP A O 1
ATOM 1301 N N . GLY A 1 168 ? -35.090 23.158 18.958 1.00 47.53 168 GLY A N 1
ATOM 1302 C CA . GLY A 1 168 ? -36.488 23.569 19.084 1.00 47.53 168 GLY A CA 1
ATOM 1303 C C . GLY A 1 168 ? -37.492 22.487 19.459 1.00 47.53 168 GLY A C 1
ATOM 1304 O O . GLY A 1 168 ? -38.324 22.143 18.623 1.00 47.53 168 GLY A O 1
ATOM 1305 N N . LYS A 1 169 ? -37.512 22.154 20.758 1.00 36.50 169 LYS A N 1
ATOM 1306 C CA . LYS A 1 169 ? -38.515 21.378 21.526 1.00 36.50 169 LYS A CA 1
ATOM 1307 C C . LYS A 1 169 ? -38.216 19.903 21.760 1.00 36.50 169 LYS A C 1
ATOM 1309 O O . LYS A 1 169 ? -38.102 19.146 20.780 1.00 36.50 169 LYS A O 1
#

InterPro domains:
  IPR009305 2-hydroxy-palmitic acid dioxygenase Mpo1-like [PF06127] (8-155)
  IPR009305 2-hydroxy-palmitic acid dioxygenase Mpo1-like [PTHR28026] (6-156)

pLDDT: mean 81.77, std 17.52, range [35.19, 98.5]

Foldseek 3Di:
DDDPDLAPVVVVVVQCVQAPFVVLVVLCVPLVLLLLLLVLLVQLVVPQPDDADDDDDDPVDDPLLVSLPGCRRPLNVVLVVVLVSVCVSPVVRSVCCSPVRRVVSNSVSNSQSVPPVPSNVVSVVSNVVSVCSNQPCNDCNRVVHHPVVVVVVVCVVDDDDDPPDPPDD

Organism: NCBI:txid1737510